Protein AF-A0A1C7GYL0-F1 (afdb_monomer_lite)

pLDDT: mean 80.88, std 21.01, range [28.34, 97.94]

Foldseek 3Di:
DVVVVVVVLVVVVVVVVVPDPDDDDDDDDDPPPDDVLLVVLVPADLLLLLLLLLLLVSLLCLLPPPPVLNVVSVVLSVSSCVSNVHDNVVSVVSCVPQPNPVSSLVSPLPDPDVVVVLVSLLSLLSSLVSGNDVVSNVVSVVVSQVSVVSSVDHPVNSVVSNVVVVVVVVVVD

Structure (mmCIF, N/CA/C/O backbone):
data_AF-A0A1C7GYL0-F1
#
_entry.id   AF-A0A1C7GYL0-F1
#
loop_
_atom_site.group_PDB
_atom_site.id
_atom_site.type_symbol
_atom_site.label_atom_id
_atom_site.label_alt_id
_atom_site.label_comp_id
_atom_site.label_asym_id
_atom_site.label_entity_id
_atom_site.label_seq_id
_atom_site.pdbx_PDB_ins_code
_atom_site.Cartn_x
_atom_site.Cartn_y
_atom_site.Cartn_z
_atom_site.occupancy
_atom_site.B_iso_or_equiv
_atom_site.auth_seq_id
_atom_site.auth_comp_id
_atom_site.auth_asym_id
_atom_site.auth_atom_id
_atom_site.pdbx_PDB_model_num
ATOM 1 N N . MET A 1 1 ? -8.103 13.465 -19.289 1.00 37.84 1 MET A N 1
ATOM 2 C CA . MET A 1 1 ? -6.713 12.957 -19.225 1.00 37.84 1 MET A CA 1
ATOM 3 C C . MET A 1 1 ? -6.529 11.830 -18.205 1.00 37.84 1 MET A C 1
ATOM 5 O O . MET A 1 1 ? -5.793 10.916 -18.533 1.00 37.84 1 MET A O 1
ATOM 9 N N . GLY A 1 2 ? -7.223 11.812 -17.054 1.00 29.86 2 GLY A N 1
ATOM 10 C CA . GLY A 1 2 ? -7.053 10.764 -16.022 1.00 29.86 2 GLY A CA 1
ATOM 11 C C . GLY A 1 2 ? -7.407 9.321 -16.429 1.00 29.86 2 GLY A C 1
ATOM 12 O O . GLY A 1 2 ? -6.690 8.395 -16.076 1.00 29.86 2 GLY A O 1
ATOM 13 N N . ILE A 1 3 ? -8.431 9.109 -17.267 1.00 29.69 3 ILE A N 1
ATOM 14 C CA . ILE A 1 3 ? -8.818 7.751 -17.716 1.00 29.69 3 ILE A CA 1
ATOM 15 C C . ILE A 1 3 ? -7.723 7.084 -18.573 1.00 29.69 3 ILE A C 1
ATOM 17 O O . ILE A 1 3 ? -7.535 5.872 -18.516 1.00 29.69 3 ILE A O 1
ATOM 21 N N . PHE A 1 4 ? -6.948 7.869 -19.327 1.00 28.34 4 PHE A N 1
ATOM 22 C CA . PHE A 1 4 ? -5.882 7.333 -20.177 1.00 28.34 4 PHE A CA 1
ATOM 23 C C . PHE A 1 4 ? -4.673 6.836 -19.371 1.00 28.34 4 PHE A C 1
ATOM 25 O O . PHE A 1 4 ? -4.007 5.899 -19.805 1.00 28.34 4 PHE A O 1
ATOM 32 N N . ILE A 1 5 ? -4.418 7.413 -18.191 1.00 42.31 5 ILE A N 1
ATOM 33 C CA . ILE A 1 5 ? -3.311 7.015 -17.308 1.00 42.31 5 ILE A CA 1
ATOM 34 C C . ILE A 1 5 ? -3.643 5.693 -16.608 1.00 42.31 5 ILE A C 1
ATOM 36 O O . ILE A 1 5 ? -2.823 4.779 -16.609 1.00 42.31 5 ILE A O 1
ATOM 40 N N . ILE A 1 6 ? -4.880 5.538 -16.125 1.00 38.09 6 ILE A N 1
ATOM 41 C CA . ILE A 1 6 ? -5.364 4.289 -15.513 1.00 38.09 6 ILE A CA 1
ATOM 42 C C . ILE A 1 6 ? -5.310 3.134 -16.524 1.00 38.09 6 ILE A C 1
ATOM 44 O O . ILE A 1 6 ? -4.798 2.059 -16.217 1.00 38.09 6 ILE A O 1
ATOM 48 N N . ILE A 1 7 ? -5.747 3.366 -17.768 1.00 43.34 7 ILE A N 1
ATOM 49 C CA . ILE A 1 7 ? -5.670 2.363 -18.842 1.00 43.34 7 ILE A CA 1
ATOM 50 C C . ILE A 1 7 ? -4.210 2.009 -19.174 1.00 43.34 7 ILE A C 1
ATOM 52 O O . ILE A 1 7 ? -3.906 0.840 -19.410 1.00 43.34 7 ILE A O 1
ATOM 56 N N . ALA A 1 8 ? -3.292 2.981 -19.158 1.00 40.53 8 ALA A N 1
ATOM 57 C CA . ALA A 1 8 ? -1.872 2.736 -19.404 1.00 40.53 8 ALA A CA 1
ATOM 58 C C . ALA A 1 8 ? -1.211 1.914 -18.282 1.00 40.53 8 ALA A C 1
ATOM 60 O O . ALA A 1 8 ? -0.445 0.998 -18.576 1.00 40.53 8 ALA A O 1
ATOM 61 N N . ILE A 1 9 ? -1.548 2.179 -17.016 1.00 50.25 9 ILE A N 1
ATOM 62 C CA . ILE A 1 9 ? -1.058 1.416 -15.855 1.00 50.25 9 ILE A CA 1
ATOM 63 C C . ILE A 1 9 ? -1.594 -0.023 -15.896 1.00 50.25 9 ILE A C 1
ATOM 65 O O . ILE A 1 9 ? -0.818 -0.971 -15.774 1.00 50.25 9 ILE A O 1
ATOM 69 N N . ILE A 1 10 ? -2.887 -0.210 -16.186 1.00 47.88 10 ILE A N 1
ATOM 70 C CA . ILE A 1 10 ? -3.501 -1.539 -16.350 1.00 47.88 10 ILE A CA 1
ATOM 71 C C . ILE A 1 10 ? -2.855 -2.305 -17.518 1.00 47.88 10 ILE A C 1
ATOM 73 O O . ILE A 1 10 ? -2.565 -3.496 -17.396 1.00 47.88 10 ILE A O 1
ATOM 77 N N . LEU A 1 11 ? -2.562 -1.638 -18.639 1.00 39.91 11 LEU A N 1
ATOM 78 C CA . LEU A 1 11 ? -1.879 -2.254 -19.783 1.00 39.91 11 LEU A CA 1
ATOM 79 C C . LEU A 1 11 ? -0.439 -2.670 -19.462 1.00 39.91 11 LEU A C 1
ATOM 81 O O . LEU A 1 11 ? 0.001 -3.722 -19.931 1.00 39.91 11 LEU A O 1
ATOM 85 N N . ILE A 1 12 ? 0.285 -1.891 -18.654 1.00 50.72 12 ILE A N 1
ATOM 86 C CA . ILE A 1 12 ? 1.630 -2.249 -18.184 1.00 50.72 12 ILE A CA 1
ATOM 87 C C . ILE A 1 12 ? 1.561 -3.500 -17.300 1.00 50.72 12 ILE A C 1
ATOM 89 O O . ILE A 1 12 ? 2.320 -4.438 -17.542 1.00 50.72 12 ILE A O 1
ATOM 93 N N . ILE A 1 13 ? 0.606 -3.571 -16.366 1.00 47.97 13 ILE A N 1
ATOM 94 C CA . ILE A 1 13 ? 0.388 -4.741 -15.496 1.00 47.97 13 ILE A CA 1
ATOM 95 C C . ILE A 1 13 ? 0.076 -5.995 -16.337 1.00 47.97 13 ILE A C 1
ATOM 97 O O . ILE A 1 13 ? 0.718 -7.034 -16.176 1.00 47.97 13 ILE A O 1
ATOM 101 N N . VAL A 1 14 ? -0.827 -5.895 -17.321 1.00 43.94 14 VAL A N 1
ATOM 102 C CA . VAL A 1 14 ? -1.200 -7.019 -18.207 1.00 43.94 14 VAL A CA 1
ATOM 103 C C . VAL A 1 14 ? -0.035 -7.485 -19.099 1.00 43.94 14 VAL A C 1
ATOM 105 O O . VAL A 1 14 ? 0.143 -8.688 -19.313 1.00 43.94 14 VAL A O 1
ATOM 108 N N . LEU A 1 15 ? 0.783 -6.565 -19.623 1.00 40.69 15 LEU A N 1
ATOM 109 C CA . LEU A 1 15 ? 1.943 -6.904 -20.463 1.00 40.69 15 LEU A CA 1
ATOM 110 C C . LEU A 1 15 ? 3.091 -7.537 -19.667 1.00 40.69 15 LEU A C 1
ATOM 112 O O . LEU A 1 15 ? 3.836 -8.364 -20.202 1.00 40.69 15 LEU A O 1
ATOM 116 N N . VAL A 1 16 ? 3.225 -7.173 -18.395 1.00 49.12 16 VAL A N 1
ATOM 117 C CA . VAL A 1 16 ? 4.268 -7.656 -17.490 1.00 49.12 16 VAL A CA 1
ATOM 118 C C . VAL A 1 16 ? 3.998 -9.088 -17.011 1.00 49.12 16 VAL A C 1
ATOM 120 O O . VAL A 1 16 ? 4.915 -9.916 -17.043 1.00 49.12 16 VAL A O 1
ATOM 123 N N . VAL A 1 17 ? 2.746 -9.422 -16.679 1.00 45.75 17 VAL A N 1
ATOM 124 C CA . VAL A 1 17 ? 2.337 -10.774 -16.238 1.00 45.75 17 VAL A CA 1
ATOM 125 C C . VAL A 1 17 ? 2.579 -11.829 -17.327 1.00 45.75 17 VAL A C 1
ATOM 127 O O . VAL A 1 17 ? 2.961 -12.961 -17.035 1.00 45.75 17 VAL A O 1
ATOM 130 N N . LYS A 1 18 ? 2.474 -11.463 -18.612 1.00 38.62 18 LYS A N 1
ATOM 131 C CA . LYS A 1 18 ? 2.784 -12.380 -19.725 1.00 38.62 18 LYS A CA 1
ATOM 132 C C . LYS A 1 18 ? 4.275 -12.705 -19.894 1.00 38.62 18 LYS A C 1
ATOM 134 O O . LYS A 1 18 ? 4.585 -13.673 -20.587 1.00 38.62 18 LYS A O 1
ATOM 139 N N . LYS A 1 19 ? 5.200 -11.929 -19.312 1.00 39.56 19 LYS A N 1
ATOM 140 C CA . LYS A 1 19 ? 6.650 -12.057 -19.566 1.00 39.56 19 LYS A CA 1
ATOM 141 C C . LYS A 1 19 ? 7.470 -12.665 -18.421 1.00 39.56 19 LYS A C 1
ATOM 143 O O . LYS A 1 19 ? 8.601 -13.066 -18.668 1.00 39.56 19 LYS A O 1
ATOM 148 N N . GLY A 1 20 ? 6.941 -12.754 -17.201 1.00 37.75 20 GLY A N 1
ATOM 149 C CA . GLY A 1 20 ? 7.720 -13.101 -16.005 1.00 37.75 20 GLY A CA 1
ATOM 150 C C . GLY A 1 20 ? 7.471 -14.502 -15.446 1.00 37.75 20 GLY A C 1
ATOM 151 O O . GLY A 1 20 ? 6.962 -14.623 -14.341 1.00 37.75 20 GLY A O 1
ATOM 152 N N . LYS A 1 21 ? 7.857 -15.566 -16.159 1.00 41.91 21 LYS A N 1
ATOM 153 C CA . LYS A 1 21 ? 8.119 -16.870 -15.517 1.00 41.91 21 LYS A CA 1
ATOM 154 C C . LYS A 1 21 ? 9.606 -16.950 -15.179 1.00 41.91 21 LYS A C 1
ATOM 156 O O . LYS A 1 21 ? 10.364 -17.577 -15.913 1.00 41.91 21 LYS A O 1
ATOM 161 N N . GLU A 1 22 ? 10.033 -16.305 -14.098 1.00 42.59 22 GLU A N 1
ATOM 162 C CA . GLU A 1 22 ? 11.398 -16.454 -13.581 1.00 42.59 22 GLU A CA 1
ATOM 163 C C . GLU A 1 22 ? 11.398 -16.977 -12.142 1.00 42.59 22 GLU A C 1
ATOM 165 O O . GLU A 1 22 ? 10.529 -16.666 -11.334 1.00 42.59 22 GLU A O 1
ATOM 170 N N . LYS A 1 23 ? 12.346 -17.883 -11.886 1.00 40.50 23 LYS A N 1
ATOM 171 C CA . LYS A 1 23 ? 12.381 -18.831 -10.767 1.00 40.50 23 LYS A CA 1
ATOM 172 C C . LYS A 1 23 ? 12.446 -18.137 -9.403 1.00 40.50 23 LYS A C 1
ATOM 174 O O . LYS A 1 23 ? 13.366 -17.373 -9.129 1.00 40.50 23 LYS A O 1
ATOM 179 N N . THR A 1 24 ? 11.528 -18.512 -8.518 1.00 36.84 24 THR A N 1
ATOM 180 C CA . THR A 1 24 ? 11.501 -18.138 -7.100 1.00 36.84 24 THR A CA 1
ATOM 181 C C . THR A 1 24 ? 12.627 -18.828 -6.324 1.00 36.84 24 THR A C 1
ATOM 183 O O . THR A 1 24 ? 12.666 -20.056 -6.236 1.00 36.84 24 THR A O 1
ATOM 186 N N . ILE A 1 25 ? 13.526 -18.044 -5.726 1.00 40.12 25 ILE A N 1
ATOM 187 C CA . ILE A 1 25 ? 14.426 -18.504 -4.661 1.00 40.12 25 ILE A CA 1
ATOM 188 C C . ILE A 1 25 ? 13.690 -18.254 -3.342 1.00 40.12 25 ILE A C 1
ATOM 190 O O . ILE A 1 25 ? 13.489 -17.104 -2.960 1.00 40.12 25 ILE A O 1
ATOM 194 N N . ASN A 1 26 ? 13.249 -19.322 -2.675 1.00 33.66 26 ASN A N 1
ATOM 195 C CA . ASN A 1 26 ? 12.579 -19.229 -1.377 1.00 33.66 26 ASN A CA 1
ATOM 196 C C . ASN A 1 26 ? 13.603 -18.872 -0.285 1.00 33.66 26 ASN A C 1
ATOM 198 O O . ASN A 1 26 ? 14.537 -19.652 -0.077 1.00 33.66 26 ASN A O 1
ATOM 202 N N . PRO A 1 27 ? 13.459 -17.741 0.429 1.00 35.72 27 PRO A N 1
ATOM 203 C CA . PRO A 1 27 ? 14.255 -17.490 1.621 1.00 35.72 27 PRO A CA 1
ATOM 204 C C . PRO A 1 27 ? 13.815 -18.409 2.782 1.00 35.72 27 PRO A C 1
ATOM 206 O O . PRO A 1 27 ? 12.712 -18.965 2.743 1.00 35.72 27 PRO A O 1
ATOM 209 N N . PRO A 1 28 ? 14.674 -18.604 3.801 1.00 40.66 28 PRO A N 1
ATOM 210 C CA . PRO A 1 28 ? 14.469 -19.594 4.855 1.00 40.66 28 PRO A CA 1
ATOM 211 C C . PRO A 1 28 ? 13.227 -19.306 5.700 1.00 40.66 28 PRO A C 1
ATOM 213 O O . PRO A 1 28 ? 12.887 -18.154 5.964 1.00 40.66 28 PRO A O 1
ATOM 216 N N . ASN A 1 29 ? 12.590 -20.389 6.144 1.00 39.12 29 ASN A N 1
ATOM 217 C CA . ASN A 1 29 ? 11.416 -20.413 7.008 1.00 39.12 29 ASN A CA 1
ATOM 218 C C . ASN A 1 29 ? 11.715 -19.710 8.348 1.00 39.12 29 ASN A C 1
ATOM 220 O O . ASN A 1 29 ? 12.455 -20.242 9.176 1.00 39.12 29 ASN A O 1
ATOM 224 N N . VAL A 1 30 ? 11.177 -18.504 8.541 1.00 44.50 30 VAL A N 1
ATOM 225 C CA . VAL A 1 30 ? 11.241 -17.784 9.819 1.00 44.50 30 VAL A CA 1
ATOM 226 C C . VAL A 1 30 ? 10.178 -18.388 10.734 1.00 44.50 30 VAL A C 1
ATOM 228 O O . VAL A 1 30 ? 8.998 -18.398 10.387 1.00 44.50 30 VAL A O 1
ATOM 231 N N . ASN A 1 31 ? 10.607 -18.934 11.874 1.00 38.31 31 ASN A N 1
ATOM 232 C CA . ASN A 1 31 ? 9.726 -19.529 12.879 1.00 38.31 31 ASN A CA 1
ATOM 233 C C . ASN A 1 31 ? 8.600 -18.551 13.264 1.00 38.31 31 ASN A C 1
ATOM 235 O O . ASN A 1 31 ? 8.857 -17.411 13.631 1.00 38.31 31 ASN A O 1
ATOM 239 N N . VAL A 1 32 ? 7.356 -19.029 13.183 1.00 44.94 32 VAL A N 1
ATOM 240 C CA . VAL A 1 32 ? 6.082 -18.285 13.307 1.00 44.94 32 VAL A CA 1
ATOM 241 C C . VAL A 1 32 ? 5.775 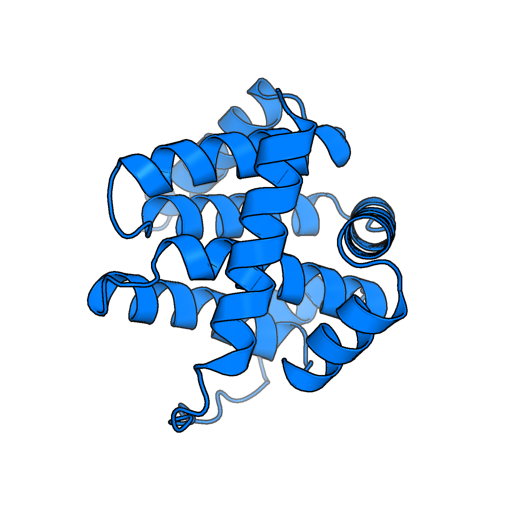-17.817 14.746 1.00 44.94 32 VAL A C 1
ATOM 243 O O . VAL A 1 32 ? 4.698 -17.304 15.027 1.00 44.94 32 VAL A O 1
ATOM 246 N N . VAL A 1 33 ? 6.711 -17.971 15.680 1.00 43.88 33 VAL A N 1
ATOM 247 C CA . VAL A 1 33 ? 6.514 -17.628 17.092 1.00 43.88 33 VAL A CA 1
ATOM 248 C C . VAL A 1 33 ? 7.228 -16.296 17.330 1.00 43.88 33 VAL A C 1
ATOM 250 O O . VAL A 1 33 ? 8.446 -16.242 17.206 1.00 43.88 33 VAL A O 1
ATOM 253 N N . ASP A 1 34 ? 6.449 -15.240 17.582 1.00 51.59 34 ASP A N 1
ATOM 254 C CA . ASP A 1 34 ? 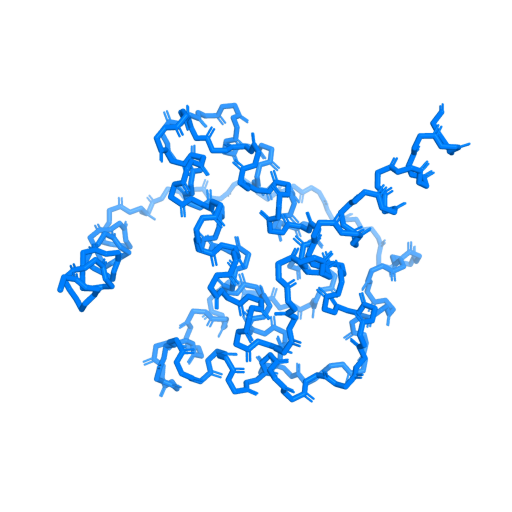6.840 -13.826 17.767 1.00 51.59 34 ASP A CA 1
ATOM 255 C C . ASP A 1 34 ? 6.977 -12.974 16.485 1.00 51.59 34 ASP A C 1
ATOM 257 O O . ASP A 1 34 ? 7.929 -12.214 16.313 1.00 51.59 34 ASP A O 1
ATOM 261 N N . ASN A 1 35 ? 5.996 -13.048 15.574 1.00 66.25 35 ASN A N 1
ATOM 262 C CA . ASN A 1 35 ? 5.861 -12.060 14.496 1.00 66.25 35 ASN A CA 1
ATOM 263 C C . ASN A 1 35 ? 4.777 -11.012 14.841 1.00 66.25 35 ASN A C 1
ATOM 265 O O . ASN A 1 35 ? 3.598 -11.272 14.585 1.00 66.25 35 ASN A O 1
ATOM 269 N N . PRO A 1 36 ? 5.134 -9.819 15.358 1.00 73.00 36 PRO A N 1
ATOM 270 C CA . PRO A 1 36 ? 4.162 -8.784 15.731 1.00 73.00 36 PRO A CA 1
ATOM 271 C C . PRO A 1 36 ? 3.314 -8.291 14.545 1.00 73.00 36 PRO A C 1
ATOM 273 O O . PRO A 1 36 ? 2.175 -7.868 14.732 1.00 73.00 36 PRO A O 1
ATOM 276 N N . LEU A 1 37 ? 3.809 -8.409 13.305 1.00 78.69 37 LEU A N 1
ATOM 277 C CA . LEU A 1 37 ? 3.004 -8.117 12.114 1.00 78.69 37 LEU A CA 1
ATOM 278 C C . LEU A 1 37 ? 1.925 -9.181 11.872 1.00 78.69 37 LEU A C 1
ATOM 280 O O . LEU A 1 37 ? 0.844 -8.854 11.393 1.00 78.69 37 LEU A O 1
ATOM 284 N N . ALA A 1 38 ? 2.186 -10.450 12.197 1.00 83.75 38 ALA A N 1
ATOM 285 C CA . ALA A 1 38 ? 1.186 -11.508 12.048 1.00 83.75 38 ALA A CA 1
ATOM 286 C C . ALA A 1 38 ? 0.036 -11.349 13.055 1.00 83.75 38 ALA A C 1
ATOM 288 O O . ALA A 1 38 ? -1.119 -11.593 12.707 1.00 83.75 38 ALA A O 1
ATOM 289 N N . GLU A 1 39 ? 0.338 -10.894 14.275 1.00 85.38 39 GLU A N 1
ATOM 290 C CA . GLU A 1 39 ? -0.674 -10.544 15.277 1.00 85.38 39 GLU A CA 1
ATOM 291 C C . GLU A 1 39 ? -1.533 -9.362 14.808 1.00 85.38 39 GLU A C 1
ATOM 293 O O . GLU A 1 39 ? -2.762 -9.462 14.828 1.00 85.38 39 GLU A O 1
ATOM 298 N N . MET A 1 40 ? -0.905 -8.304 14.279 1.00 88.31 40 MET A N 1
ATOM 299 C CA . MET A 1 40 ? -1.594 -7.132 13.721 1.00 88.31 40 MET A CA 1
ATOM 300 C C . MET A 1 40 ? -2.607 -7.509 12.625 1.00 88.31 40 MET A C 1
ATOM 302 O O . MET A 1 40 ? -3.702 -6.962 12.576 1.00 88.31 40 MET A O 1
ATOM 306 N N . TYR A 1 41 ? -2.287 -8.484 11.768 1.00 91.00 41 TYR A N 1
ATOM 307 C CA . TYR A 1 41 ? -3.182 -8.932 10.691 1.00 91.00 41 TYR A CA 1
ATOM 308 C C . TYR A 1 41 ? -4.121 -10.088 11.076 1.00 91.00 41 TYR A C 1
ATOM 310 O O . TYR A 1 41 ? -4.850 -10.604 10.220 1.00 91.00 41 TYR A O 1
ATOM 318 N N . SER A 1 42 ? -4.105 -10.549 12.329 1.00 91.19 42 SER A N 1
ATOM 319 C CA . SER A 1 42 ? -4.832 -11.756 12.745 1.00 91.19 42 SER A CA 1
ATOM 320 C C . SER A 1 42 ? -6.352 -11.629 12.584 1.00 91.19 42 SER A C 1
ATOM 322 O O . SER A 1 42 ? -6.993 -12.590 12.157 1.00 91.19 42 SER A O 1
ATOM 324 N N . GLY A 1 43 ? -6.905 -10.438 12.836 1.00 92.44 43 GLY A N 1
ATOM 325 C CA . GLY A 1 43 ? -8.337 -10.139 12.740 1.00 92.44 43 GLY A CA 1
ATOM 326 C C . GLY A 1 43 ? -8.866 -9.873 11.326 1.00 92.44 43 GLY A C 1
ATOM 327 O O . GLY A 1 43 ? -10.076 -9.749 11.155 1.00 92.44 43 GLY A O 1
ATOM 328 N N . LEU A 1 44 ? -7.994 -9.792 10.316 1.00 96.31 44 LEU A N 1
ATOM 329 C CA . LEU A 1 44 ? -8.407 -9.496 8.943 1.00 96.31 44 LEU A CA 1
ATOM 330 C C . LEU A 1 44 ? -9.036 -10.709 8.246 1.00 96.31 44 LEU A C 1
ATOM 332 O O . LEU A 1 44 ? -8.573 -11.849 8.394 1.00 96.31 44 LEU A O 1
ATOM 336 N N . THR A 1 45 ? -10.033 -10.447 7.399 1.00 96.31 45 THR A N 1
ATOM 337 C CA . THR A 1 45 ? -10.585 -11.445 6.473 1.00 96.31 45 THR A CA 1
ATOM 338 C C . THR A 1 45 ? -9.544 -11.852 5.428 1.00 96.31 45 THR A C 1
ATOM 340 O O . THR A 1 45 ? -8.506 -11.206 5.251 1.00 96.31 45 THR A O 1
ATOM 343 N N . ARG A 1 46 ? -9.792 -12.952 4.710 1.00 95.06 46 ARG A N 1
ATOM 344 C CA . ARG A 1 46 ? -8.877 -13.388 3.643 1.00 95.06 46 ARG A CA 1
ATOM 345 C C . ARG A 1 46 ? -8.834 -12.373 2.508 1.00 95.06 46 ARG A C 1
ATOM 347 O O . ARG A 1 46 ? -7.761 -12.085 1.997 1.00 95.06 46 ARG A O 1
ATOM 354 N N . GLU A 1 47 ? -9.980 -11.810 2.170 1.00 94.50 47 GLU A N 1
ATOM 355 C CA . GLU A 1 47 ? -10.174 -10.824 1.115 1.00 94.50 47 GLU A CA 1
ATOM 356 C C . GLU A 1 47 ? -9.406 -9.534 1.426 1.00 94.50 47 GLU A C 1
ATOM 358 O O . GLU A 1 47 ? -8.659 -9.046 0.582 1.00 94.50 47 GLU A O 1
ATOM 363 N N . GLN A 1 48 ? -9.466 -9.053 2.672 1.00 96.12 48 GLN A N 1
ATOM 364 C CA . GLN A 1 48 ? -8.650 -7.927 3.140 1.00 96.12 48 GLN A CA 1
ATOM 365 C C . GLN A 1 48 ? -7.152 -8.230 3.025 1.00 96.12 48 GLN A C 1
ATOM 367 O O . GLN A 1 48 ? -6.386 -7.410 2.519 1.00 96.12 48 GLN A O 1
ATOM 372 N N . LYS A 1 49 ? -6.724 -9.433 3.426 1.00 96.81 49 LYS A N 1
ATOM 373 C CA . LYS A 1 49 ? -5.320 -9.863 3.316 1.00 96.81 49 LYS A CA 1
ATOM 374 C C . LYS A 1 49 ? -4.847 -9.928 1.862 1.00 96.81 49 LYS A C 1
ATOM 376 O O . LYS A 1 49 ? -3.730 -9.505 1.567 1.00 96.81 49 LYS A O 1
ATOM 381 N N . TYR A 1 50 ? -5.685 -10.419 0.951 1.00 94.81 50 TYR A N 1
ATOM 382 C CA . TYR A 1 50 ? -5.397 -10.422 -0.483 1.00 94.81 50 TYR A CA 1
ATOM 383 C C . TYR A 1 50 ? -5.268 -9.001 -1.029 1.00 94.81 50 TYR A C 1
ATOM 385 O O . TYR A 1 50 ? -4.302 -8.710 -1.730 1.00 94.81 50 TYR A O 1
ATOM 393 N N . SER A 1 51 ? -6.178 -8.100 -0.663 1.00 94.50 51 SER A N 1
ATOM 394 C CA . SER A 1 51 ? -6.148 -6.704 -1.106 1.00 94.50 51 SER A CA 1
ATOM 395 C C . SER A 1 51 ? -4.920 -5.942 -0.606 1.00 94.50 51 SER A C 1
ATOM 397 O O . SER A 1 51 ? -4.310 -5.215 -1.388 1.00 94.50 51 SER A O 1
ATOM 399 N N . ILE A 1 52 ? -4.482 -6.171 0.639 1.00 96.00 52 ILE A N 1
ATOM 400 C CA . ILE A 1 52 ? -3.214 -5.629 1.159 1.00 96.00 52 ILE A CA 1
ATOM 401 C C . ILE A 1 52 ? -2.036 -6.116 0.310 1.00 96.00 52 ILE A C 1
ATOM 403 O O . ILE A 1 52 ? -1.215 -5.313 -0.136 1.00 96.00 52 ILE A O 1
ATOM 407 N N . LEU A 1 53 ? -1.950 -7.427 0.058 1.00 95.75 53 LEU A N 1
ATOM 408 C CA . LEU A 1 53 ? -0.847 -7.990 -0.720 1.00 95.75 53 LEU A CA 1
ATOM 409 C C . LEU A 1 53 ? -0.839 -7.475 -2.166 1.00 95.75 53 LEU A C 1
ATOM 411 O O . LEU A 1 53 ? 0.227 -7.150 -2.687 1.00 95.75 53 LEU A O 1
ATOM 415 N N . ASN A 1 54 ? -2.005 -7.364 -2.799 1.00 94.12 54 ASN A N 1
ATOM 416 C CA . ASN A 1 54 ? -2.138 -6.846 -4.160 1.00 94.12 54 ASN A CA 1
ATOM 417 C C . ASN A 1 54 ? -1.735 -5.371 -4.258 1.00 94.12 54 ASN A C 1
ATOM 419 O O . ASN A 1 54 ? -1.057 -4.984 -5.214 1.00 94.12 54 ASN A O 1
ATOM 423 N N . LEU A 1 55 ? -2.092 -4.552 -3.261 1.00 95.50 55 LEU A N 1
ATOM 424 C CA . LEU A 1 55 ? -1.670 -3.155 -3.222 1.00 95.50 55 LEU A CA 1
ATOM 425 C C . LEU A 1 55 ? -0.144 -3.054 -3.135 1.00 95.50 55 LEU A C 1
ATOM 427 O O . LEU A 1 55 ? 0.485 -2.412 -3.972 1.00 95.50 55 LEU A O 1
ATOM 431 N N . LEU A 1 56 ? 0.466 -3.754 -2.177 1.00 95.81 56 LEU A N 1
ATOM 432 C CA . LEU A 1 56 ? 1.920 -3.751 -1.998 1.00 95.81 56 LEU A CA 1
ATOM 433 C C . LEU A 1 56 ? 2.662 -4.285 -3.228 1.00 95.81 56 LEU A C 1
ATOM 435 O O . LEU A 1 56 ? 3.677 -3.719 -3.627 1.00 95.81 56 LEU A O 1
ATOM 439 N N . SER A 1 57 ? 2.136 -5.332 -3.863 1.00 93.38 57 SER A N 1
ATOM 440 C CA . SER A 1 57 ? 2.702 -5.878 -5.103 1.00 93.38 57 SER A CA 1
ATOM 441 C C . SER A 1 57 ? 2.625 -4.863 -6.249 1.00 93.38 57 SER A C 1
ATOM 443 O O . SER A 1 57 ? 3.562 -4.746 -7.033 1.00 93.38 57 SER A O 1
ATOM 445 N N . SER A 1 58 ? 1.562 -4.055 -6.310 1.00 91.88 58 SER A N 1
ATOM 446 C CA . SER A 1 58 ? 1.438 -2.977 -7.301 1.00 91.88 58 SER A CA 1
ATOM 447 C C . SER A 1 58 ? 2.490 -1.881 -7.093 1.00 91.88 58 SER A C 1
ATOM 449 O O . SER A 1 58 ? 3.109 -1.431 -8.056 1.00 91.88 58 SER A O 1
ATOM 451 N N . PHE A 1 59 ? 2.757 -1.490 -5.843 1.00 95.75 59 PHE A N 1
ATOM 452 C CA . PHE A 1 59 ? 3.814 -0.523 -5.522 1.00 95.75 59 PHE A CA 1
ATOM 453 C C . PHE A 1 59 ? 5.230 -1.094 -5.709 1.00 95.75 59 PHE A C 1
ATOM 455 O O . PHE A 1 59 ? 6.141 -0.360 -6.091 1.00 95.75 59 PHE A O 1
ATOM 462 N N . GLN A 1 60 ? 5.438 -2.398 -5.504 1.00 96.44 60 GLN A N 1
ATOM 463 C CA . GLN A 1 60 ? 6.724 -3.064 -5.750 1.00 96.44 60 GLN A CA 1
ATOM 464 C C . GLN A 1 60 ? 7.191 -2.917 -7.206 1.00 96.44 60 GLN A C 1
ATOM 466 O O . GLN A 1 60 ? 8.391 -2.773 -7.462 1.00 96.44 60 GLN A O 1
ATOM 471 N N . GLU A 1 61 ? 6.262 -2.901 -8.164 1.00 94.88 61 GLU A N 1
ATOM 472 C CA . GLU A 1 61 ? 6.585 -2.759 -9.586 1.00 94.88 61 GLU A CA 1
ATOM 473 C C . GLU A 1 61 ? 7.245 -1.412 -9.932 1.00 94.88 61 GLU A C 1
ATOM 475 O O . GLU A 1 61 ? 7.954 -1.330 -10.938 1.00 94.88 61 GLU A O 1
ATOM 480 N N . LEU A 1 62 ? 7.135 -0.383 -9.081 1.00 94.38 62 LEU A N 1
ATOM 481 C CA . LEU A 1 62 ? 7.851 0.892 -9.257 1.00 94.38 62 LEU A CA 1
ATOM 482 C C . LEU A 1 62 ? 9.378 0.706 -9.274 1.00 94.38 62 LEU A C 1
ATOM 484 O O . LEU A 1 62 ? 10.103 1.458 -9.933 1.00 94.38 62 LEU A O 1
ATOM 488 N N . ALA A 1 63 ? 9.883 -0.311 -8.572 1.00 95.19 63 ALA A N 1
ATOM 489 C CA . ALA A 1 63 ? 11.302 -0.652 -8.528 1.00 95.19 63 ALA A CA 1
ATOM 490 C C . ALA A 1 63 ? 11.759 -1.491 -9.739 1.00 95.19 63 ALA A C 1
ATOM 492 O O . ALA A 1 63 ? 12.959 -1.720 -9.929 1.00 95.19 63 ALA A O 1
ATOM 493 N N . ARG A 1 64 ? 10.829 -1.968 -10.581 1.00 92.81 64 ARG A N 1
ATOM 494 C CA . ARG A 1 64 ? 11.131 -2.879 -11.691 1.00 92.81 64 ARG A CA 1
ATOM 495 C C . ARG A 1 64 ? 12.085 -2.236 -12.695 1.00 92.81 64 ARG A C 1
ATOM 497 O O . ARG A 1 64 ? 11.819 -1.176 -13.258 1.00 92.81 64 ARG A O 1
ATOM 504 N N . GLY A 1 65 ? 13.177 -2.940 -12.984 1.00 92.25 65 GLY A N 1
ATOM 505 C CA . GLY A 1 65 ? 14.262 -2.458 -13.846 1.00 92.25 65 GLY A CA 1
ATOM 506 C C . GLY A 1 65 ? 15.482 -1.960 -13.069 1.00 92.25 65 GLY A C 1
ATOM 507 O O . GLY A 1 65 ? 16.546 -1.814 -13.661 1.00 92.25 65 GLY A O 1
ATOM 508 N N . ASN A 1 66 ? 15.372 -1.791 -11.748 1.00 96.00 66 ASN A N 1
ATOM 509 C CA . ASN A 1 66 ? 16.503 -1.595 -10.848 1.00 96.00 66 ASN A CA 1
ATOM 510 C C . ASN A 1 66 ? 16.617 -2.810 -9.917 1.00 96.00 66 ASN A C 1
ATOM 512 O O . ASN A 1 66 ? 15.837 -2.961 -8.981 1.00 96.00 66 ASN A O 1
ATOM 516 N N . SER A 1 67 ? 17.579 -3.699 -10.179 1.00 95.12 67 SER A N 1
ATOM 517 C CA . SER A 1 67 ? 17.703 -4.978 -9.462 1.00 95.12 67 SER A CA 1
ATOM 518 C C . SER A 1 67 ? 17.900 -4.806 -7.957 1.00 95.12 67 SER A C 1
ATOM 520 O O . SER A 1 67 ? 17.277 -5.520 -7.176 1.00 95.12 67 SER A O 1
ATOM 522 N N . ARG A 1 68 ? 18.729 -3.841 -7.541 1.00 96.44 68 ARG A N 1
ATOM 523 C CA . ARG A 1 68 ? 18.989 -3.562 -6.125 1.00 96.44 68 ARG A CA 1
ATOM 524 C C . ARG A 1 68 ? 17.715 -3.115 -5.420 1.00 96.44 68 ARG A C 1
ATOM 526 O O . ARG A 1 68 ? 17.351 -3.698 -4.404 1.00 96.44 68 ARG A O 1
ATOM 533 N N . ASN A 1 69 ? 17.035 -2.113 -5.968 1.00 95.56 69 ASN A N 1
ATOM 534 C CA . ASN A 1 69 ? 15.824 -1.597 -5.348 1.00 95.56 69 ASN A CA 1
ATOM 535 C C . ASN A 1 69 ? 14.695 -2.631 -5.365 1.00 95.56 69 ASN A C 1
ATOM 537 O O . ASN A 1 69 ? 13.973 -2.758 -4.383 1.00 95.56 69 ASN A O 1
ATOM 541 N N . TYR A 1 70 ? 14.576 -3.413 -6.440 1.00 94.69 70 TYR A N 1
ATOM 542 C CA . TYR A 1 70 ? 13.568 -4.463 -6.544 1.00 94.69 70 TYR A CA 1
ATOM 543 C C . TYR A 1 70 ? 13.787 -5.580 -5.515 1.00 94.69 70 TYR A C 1
ATOM 545 O O . TYR A 1 70 ? 12.819 -6.095 -4.963 1.00 94.69 70 TYR A O 1
ATOM 553 N N . ILE A 1 71 ? 15.042 -5.929 -5.200 1.00 94.25 71 ILE A N 1
ATOM 554 C CA . ILE A 1 71 ? 15.359 -6.869 -4.112 1.00 94.25 71 ILE A CA 1
ATOM 555 C C . ILE A 1 71 ? 14.878 -6.322 -2.764 1.00 94.25 71 ILE A C 1
ATOM 557 O O . ILE A 1 71 ? 14.254 -7.063 -2.007 1.00 94.25 71 ILE A O 1
ATOM 561 N N . GLU A 1 72 ? 15.134 -5.047 -2.461 1.00 94.56 72 GLU A N 1
ATOM 562 C CA . GLU A 1 72 ? 14.665 -4.431 -1.211 1.00 94.56 72 GLU A CA 1
ATOM 563 C C . GLU A 1 72 ? 13.134 -4.333 -1.161 1.00 94.56 72 GLU A C 1
ATOM 565 O O . GLU A 1 72 ? 12.526 -4.715 -0.162 1.00 94.56 72 GLU A O 1
ATOM 570 N N . ALA A 1 73 ? 12.495 -3.936 -2.263 1.00 93.81 73 ALA A N 1
ATOM 571 C CA . ALA A 1 73 ? 11.041 -3.894 -2.376 1.00 93.81 73 ALA A CA 1
ATOM 572 C C . ALA A 1 73 ? 10.428 -5.290 -2.162 1.00 93.81 73 ALA A C 1
ATOM 574 O O . ALA A 1 73 ? 9.461 -5.451 -1.418 1.00 93.81 73 ALA A O 1
ATOM 575 N N . ASN A 1 74 ? 11.053 -6.330 -2.724 1.00 93.94 74 ASN A N 1
ATOM 576 C CA . ASN A 1 74 ? 10.618 -7.711 -2.551 1.00 93.94 74 ASN A CA 1
ATOM 577 C C . ASN A 1 74 ? 10.729 -8.206 -1.104 1.00 93.94 74 ASN A C 1
ATOM 579 O O . ASN A 1 74 ? 9.925 -9.041 -0.690 1.00 93.94 74 ASN A O 1
ATOM 583 N N . LYS A 1 75 ? 11.696 -7.714 -0.317 1.00 92.38 75 LYS A N 1
ATOM 584 C CA . LYS A 1 75 ? 11.777 -8.045 1.115 1.00 92.38 75 LYS A CA 1
ATOM 585 C C . LYS A 1 75 ? 10.567 -7.501 1.868 1.00 92.38 75 LYS A C 1
ATOM 587 O O . LYS A 1 75 ? 9.970 -8.260 2.625 1.00 92.38 75 LYS A O 1
ATOM 592 N N . ILE A 1 76 ? 10.182 -6.245 1.618 1.00 92.56 76 ILE A N 1
ATOM 593 C CA . ILE A 1 76 ? 9.000 -5.618 2.235 1.00 92.56 76 ILE A CA 1
ATOM 594 C C . ILE A 1 76 ? 7.754 -6.455 1.922 1.00 92.56 76 ILE A C 1
ATOM 596 O O . ILE A 1 76 ? 7.089 -6.939 2.838 1.00 92.56 76 ILE A O 1
ATOM 600 N N . VAL A 1 77 ? 7.497 -6.723 0.636 1.00 93.56 77 VAL A N 1
ATOM 601 C CA . VAL A 1 77 ? 6.326 -7.509 0.209 1.00 93.56 77 VAL A CA 1
ATOM 602 C C . VAL A 1 77 ? 6.362 -8.934 0.765 1.00 93.56 77 VAL A C 1
ATOM 604 O O . VAL A 1 77 ? 5.343 -9.438 1.230 1.00 93.56 77 VAL A O 1
ATOM 607 N N . SER A 1 78 ? 7.526 -9.591 0.783 1.00 91.62 78 SER A N 1
ATOM 608 C CA . SER A 1 78 ? 7.655 -10.964 1.293 1.00 91.62 78 SER A CA 1
ATOM 609 C C . SER A 1 78 ? 7.407 -11.068 2.798 1.00 91.62 78 SER A C 1
ATOM 611 O O . SER A 1 78 ? 6.763 -12.022 3.236 1.00 91.62 78 SER A O 1
ATOM 613 N N . ILE A 1 79 ? 7.890 -10.105 3.588 1.00 88.75 79 ILE A N 1
ATOM 614 C CA . ILE A 1 79 ? 7.646 -10.053 5.037 1.00 88.75 79 ILE A CA 1
ATOM 615 C C . ILE A 1 79 ? 6.151 -9.871 5.304 1.00 88.75 79 ILE A C 1
ATOM 617 O O . ILE A 1 79 ? 5.572 -10.627 6.093 1.00 88.75 79 ILE A O 1
ATOM 621 N N . THR A 1 80 ? 5.503 -8.932 4.609 1.00 90.94 80 THR A N 1
ATOM 622 C CA . THR A 1 80 ? 4.062 -8.711 4.762 1.00 90.94 80 THR A CA 1
ATOM 623 C C . THR A 1 80 ? 3.264 -9.930 4.304 1.00 90.94 80 THR A C 1
ATOM 625 O O . THR A 1 80 ? 2.431 -10.418 5.061 1.00 90.94 80 THR A O 1
ATOM 628 N N . ARG A 1 81 ? 3.578 -10.522 3.143 1.00 93.38 81 ARG A N 1
ATOM 629 C CA . ARG A 1 81 ? 2.940 -11.756 2.646 1.00 93.38 81 ARG A CA 1
ATOM 630 C C . ARG A 1 81 ? 2.996 -12.893 3.667 1.00 93.38 81 ARG A C 1
ATOM 632 O O . ARG A 1 81 ? 1.979 -13.534 3.927 1.00 93.38 81 ARG A O 1
ATOM 639 N N . ASN A 1 82 ? 4.170 -13.136 4.252 1.00 90.62 82 ASN A N 1
ATOM 640 C CA . ASN A 1 82 ? 4.339 -14.178 5.264 1.00 90.62 82 ASN A CA 1
ATOM 641 C C . ASN A 1 82 ? 3.506 -13.880 6.522 1.00 90.62 82 ASN A C 1
ATOM 643 O O . ASN A 1 82 ? 2.899 -14.789 7.078 1.00 90.62 82 ASN A O 1
ATOM 647 N N . SER A 1 83 ? 3.427 -12.611 6.931 1.00 90.06 83 SER A N 1
ATOM 648 C CA . SER A 1 83 ? 2.649 -12.172 8.100 1.00 90.06 83 SER A CA 1
ATOM 649 C C . SER A 1 83 ? 1.136 -12.262 7.873 1.00 90.06 83 SER A C 1
ATOM 651 O O . SER A 1 83 ? 0.390 -12.617 8.779 1.00 90.06 83 SER A O 1
ATOM 653 N N . LEU A 1 84 ? 0.678 -12.000 6.648 1.00 92.88 84 LEU A N 1
ATOM 654 C CA . LEU A 1 84 ? -0.718 -12.165 6.239 1.00 92.88 84 LEU A CA 1
ATOM 655 C C . LEU A 1 84 ? -1.130 -13.646 6.151 1.00 92.88 84 LEU A C 1
ATOM 657 O O . LEU A 1 84 ? -2.323 -13.947 6.187 1.00 92.88 84 LEU A O 1
ATOM 661 N N . ASN A 1 85 ? -0.163 -14.566 6.054 1.00 93.88 85 ASN A N 1
ATOM 662 C CA . ASN A 1 85 ? -0.377 -16.000 5.846 1.00 93.88 85 ASN A CA 1
ATOM 663 C C . ASN A 1 85 ? -1.204 -16.301 4.577 1.00 93.88 85 ASN A C 1
ATOM 665 O O . ASN A 1 85 ? -2.175 -17.061 4.599 1.00 93.88 85 ASN A O 1
ATOM 669 N N . VAL A 1 86 ? -0.823 -15.668 3.464 1.00 91.94 86 VAL A N 1
ATOM 670 C CA . VAL A 1 86 ? -1.427 -15.857 2.135 1.00 91.94 86 VAL A CA 1
ATOM 671 C C . VAL A 1 86 ? -0.351 -16.055 1.063 1.00 91.94 86 VAL A C 1
ATOM 673 O O . VAL A 1 86 ? 0.826 -15.741 1.259 1.00 91.94 86 VAL A O 1
ATOM 676 N N . THR A 1 87 ? -0.746 -16.583 -0.093 1.00 89.94 87 THR A N 1
ATOM 677 C CA . THR A 1 87 ? 0.127 -16.717 -1.272 1.00 89.94 87 THR A CA 1
ATOM 678 C C . THR A 1 87 ? -0.202 -15.658 -2.324 1.00 89.94 87 THR A C 1
ATOM 680 O O . THR A 1 87 ? -1.336 -15.182 -2.382 1.00 89.94 87 THR A O 1
ATOM 683 N N . SER A 1 88 ? 0.776 -15.311 -3.168 1.00 87.38 88 SER A N 1
ATOM 684 C CA . SER A 1 88 ? 0.555 -14.403 -4.304 1.00 87.38 88 SER A CA 1
ATOM 685 C C . SER A 1 88 ? -0.491 -14.964 -5.269 1.00 87.38 88 SER A C 1
ATOM 687 O O . SER A 1 88 ? -1.416 -14.248 -5.614 1.00 87.38 88 SER A O 1
ATOM 689 N N . ASP A 1 89 ? -0.451 -16.267 -5.573 1.00 89.31 89 ASP A N 1
ATOM 690 C CA . ASP A 1 89 ? -1.434 -16.912 -6.458 1.00 89.31 89 ASP A CA 1
ATOM 691 C C . ASP A 1 89 ? -2.884 -16.750 -5.965 1.00 89.31 89 ASP A C 1
ATOM 693 O O . ASP A 1 89 ? -3.803 -16.537 -6.757 1.00 89.31 89 ASP A O 1
ATOM 697 N N . GLN A 1 90 ? -3.109 -16.831 -4.648 1.00 88.94 90 GLN A N 1
ATOM 698 C CA . GLN A 1 90 ? -4.434 -16.605 -4.062 1.00 88.94 90 GLN A CA 1
ATOM 699 C C . GLN A 1 90 ? -4.869 -15.142 -4.187 1.00 88.94 90 GLN A C 1
ATOM 701 O O . GLN A 1 90 ? -6.017 -14.878 -4.546 1.00 88.94 90 GLN A O 1
ATOM 706 N N . ALA A 1 91 ? -3.959 -14.208 -3.907 1.00 88.06 91 ALA A N 1
ATOM 707 C CA . ALA A 1 91 ? -4.235 -12.780 -4.006 1.00 88.06 91 ALA A CA 1
ATOM 708 C C . ALA A 1 91 ? -4.497 -12.343 -5.458 1.00 88.06 91 ALA A C 1
ATOM 710 O O . ALA A 1 91 ? -5.486 -11.650 -5.714 1.00 88.06 91 ALA A O 1
ATOM 711 N N . ASP A 1 92 ? -3.704 -12.838 -6.409 1.00 86.31 92 ASP A N 1
ATOM 712 C CA . ASP A 1 92 ? -3.854 -12.585 -7.843 1.00 86.31 92 ASP A CA 1
ATOM 713 C C . ASP A 1 92 ? -5.173 -13.164 -8.367 1.00 86.31 92 ASP A C 1
ATOM 715 O O . ASP A 1 92 ? -5.931 -12.496 -9.076 1.00 86.31 92 ASP A O 1
ATOM 719 N N . SER A 1 93 ? -5.506 -14.400 -7.975 1.00 86.62 93 SER A N 1
ATOM 720 C CA . SER A 1 93 ? -6.777 -15.024 -8.352 1.00 86.62 93 SER A CA 1
ATOM 721 C C . SER A 1 93 ? -7.976 -14.222 -7.842 1.00 86.62 93 SER A C 1
ATOM 723 O O . SER A 1 93 ? -8.969 -14.090 -8.562 1.00 86.62 93 SER A O 1
ATOM 725 N N . TYR A 1 94 ? -7.908 -13.684 -6.622 1.00 84.56 94 TYR A N 1
ATOM 726 C CA . TYR A 1 94 ? -8.955 -12.821 -6.076 1.00 84.56 94 TYR A CA 1
ATOM 727 C C . TYR A 1 94 ? -9.081 -11.518 -6.881 1.00 84.56 94 TYR A C 1
ATOM 729 O O . TYR A 1 94 ? -10.178 -11.168 -7.323 1.00 84.56 94 TYR A O 1
ATOM 737 N N . PHE A 1 95 ? -7.954 -10.857 -7.167 1.00 83.12 95 PHE A N 1
ATOM 738 C CA . PHE A 1 95 ? -7.901 -9.605 -7.927 1.00 83.12 95 PHE A CA 1
ATOM 739 C C . PHE A 1 95 ? -8.547 -9.723 -9.313 1.00 83.12 95 PHE A C 1
ATOM 741 O O . PHE A 1 95 ? -9.326 -8.863 -9.727 1.00 83.12 95 PHE A O 1
ATOM 748 N N . HIS A 1 96 ? -8.269 -10.816 -10.026 1.00 81.00 96 HIS A N 1
ATOM 749 C CA . HIS A 1 96 ? -8.821 -11.058 -11.360 1.00 81.00 96 HIS A CA 1
ATOM 750 C C . HIS A 1 96 ? -10.318 -11.378 -11.371 1.00 81.00 96 HIS A C 1
ATOM 752 O O . HIS A 1 96 ? 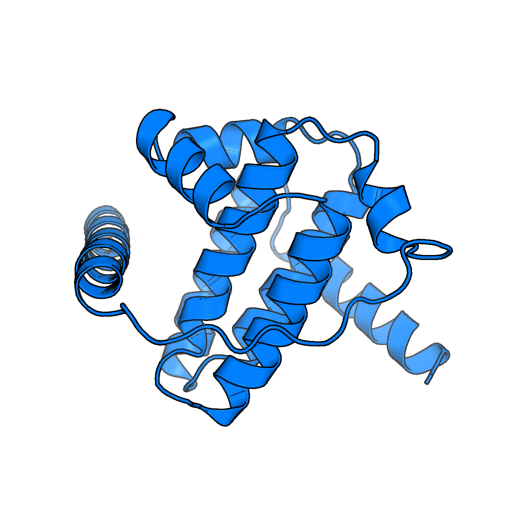-10.964 -11.200 -12.403 1.00 81.00 96 HIS A O 1
ATOM 758 N N . THR A 1 97 ? -10.872 -11.853 -10.256 1.00 81.06 97 THR A N 1
ATOM 759 C CA . THR A 1 97 ? -12.265 -12.315 -10.179 1.00 81.06 97 THR A CA 1
ATOM 760 C C . THR A 1 97 ? -13.225 -11.281 -9.590 1.00 81.06 97 THR A C 1
ATOM 762 O O . THR A 1 97 ? -14.412 -11.343 -9.897 1.00 81.06 97 THR A O 1
ATOM 765 N N . HIS A 1 98 ? -12.736 -10.306 -8.815 1.00 73.00 98 HIS A N 1
ATOM 766 C CA . HIS A 1 98 ? -13.575 -9.382 -8.033 1.00 73.00 98 HIS A CA 1
ATOM 767 C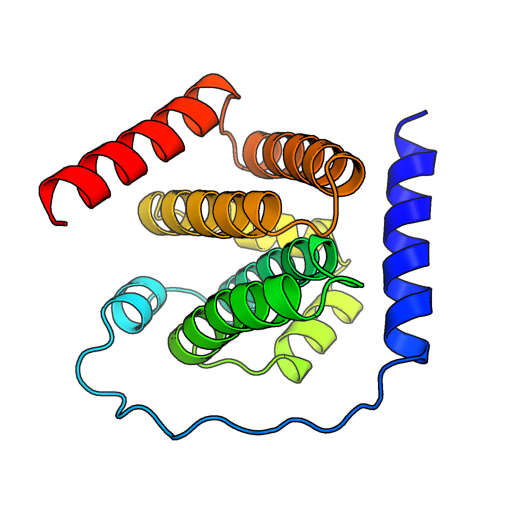 C . HIS A 1 98 ? -13.418 -7.902 -8.429 1.00 73.00 98 HIS A C 1
ATOM 769 O O . HIS A 1 98 ? -13.543 -7.013 -7.599 1.00 73.00 98 HIS A O 1
ATOM 775 N N . GLY A 1 99 ? -13.155 -7.609 -9.706 1.00 66.81 99 GLY A N 1
ATOM 776 C CA . GLY A 1 99 ? -13.181 -6.224 -10.206 1.00 66.81 99 GLY A CA 1
ATOM 777 C C . GLY A 1 99 ? -11.896 -5.422 -9.982 1.00 66.81 99 GLY A C 1
ATOM 778 O O . GLY A 1 99 ? -11.926 -4.196 -10.057 1.00 66.81 99 GLY A O 1
ATOM 779 N N . GLN A 1 100 ? -10.762 -6.099 -9.765 1.00 79.44 100 GLN A N 1
ATOM 780 C CA . GLN A 1 100 ? -9.430 -5.495 -9.689 1.00 79.44 100 GLN A CA 1
ATOM 781 C C . GLN A 1 100 ? -9.355 -4.339 -8.681 1.00 79.44 100 GLN A C 1
ATOM 783 O O . GLN A 1 100 ? -9.339 -4.580 -7.478 1.00 79.44 100 GLN A O 1
ATOM 788 N N . ALA A 1 101 ? -9.293 -3.095 -9.164 1.00 74.94 101 ALA A N 1
ATOM 789 C CA . ALA A 1 101 ? -9.131 -1.912 -8.333 1.00 74.94 101 ALA A CA 1
ATOM 790 C C . ALA A 1 101 ? -10.349 -1.662 -7.432 1.00 74.94 101 ALA A C 1
ATOM 792 O O . ALA A 1 101 ? -10.162 -1.373 -6.256 1.00 74.94 101 ALA A O 1
ATOM 793 N N . ASP A 1 102 ? -11.574 -1.822 -7.936 1.00 77.69 102 ASP A N 1
ATOM 794 C CA . ASP A 1 102 ? -12.775 -1.491 -7.157 1.00 77.69 102 ASP A CA 1
ATOM 795 C C . ASP A 1 102 ? -12.979 -2.482 -6.004 1.00 77.69 102 ASP A C 1
ATOM 797 O O . ASP A 1 102 ? -13.149 -2.065 -4.860 1.00 77.69 102 ASP A O 1
ATOM 801 N N . GLY A 1 103 ? -12.854 -3.788 -6.271 1.00 80.19 103 GLY A N 1
ATOM 802 C CA . GLY A 1 103 ? -12.926 -4.810 -5.221 1.00 80.19 103 GLY A CA 1
ATOM 803 C C . GLY A 1 103 ? -11.754 -4.743 -4.243 1.00 80.19 103 GLY A C 1
ATOM 804 O O . GLY A 1 103 ? -11.935 -4.954 -3.046 1.00 80.19 103 GLY A O 1
ATOM 805 N N . LEU A 1 104 ? -10.553 -4.388 -4.715 1.00 88.00 104 LEU A N 1
ATOM 806 C CA . LEU A 1 104 ? -9.415 -4.133 -3.833 1.00 88.00 104 LEU A CA 1
ATOM 807 C C . LEU A 1 104 ? -9.733 -2.990 -2.865 1.00 88.00 104 LEU A C 1
ATOM 809 O O . LEU A 1 104 ? -9.577 -3.158 -1.655 1.00 88.00 104 LEU A O 1
ATOM 813 N N . MET A 1 105 ? -10.206 -1.856 -3.386 1.00 89.88 105 MET A N 1
ATOM 814 C CA . MET A 1 105 ? -10.504 -0.676 -2.576 1.00 89.88 105 MET A CA 1
ATOM 815 C C . MET A 1 105 ? -11.681 -0.904 -1.629 1.00 89.88 105 MET A C 1
ATOM 817 O O . MET A 1 105 ? -11.611 -0.453 -0.492 1.00 89.88 105 MET A O 1
ATOM 821 N N . GLU A 1 106 ? -12.713 -1.645 -2.037 1.00 91.62 106 GLU A N 1
ATOM 822 C CA . GLU A 1 106 ? -13.826 -2.032 -1.160 1.00 91.62 106 GLU A CA 1
ATOM 823 C C . GLU A 1 106 ? -13.325 -2.800 0.071 1.00 91.62 106 GLU A C 1
ATOM 825 O O . GLU A 1 106 ? -13.677 -2.474 1.207 1.00 91.62 106 GLU A O 1
ATOM 830 N N . GLN A 1 107 ? -12.448 -3.788 -0.135 1.00 94.88 107 GLN A N 1
ATOM 831 C CA . GLN A 1 107 ? -11.888 -4.552 0.976 1.00 94.88 107 GLN A CA 1
ATOM 832 C C . GLN A 1 107 ? -10.984 -3.696 1.861 1.00 94.88 107 GLN A C 1
ATOM 834 O O . GLN A 1 107 ? -11.091 -3.792 3.081 1.00 94.88 107 GLN A O 1
ATOM 839 N N . LEU A 1 108 ? -10.131 -2.843 1.286 1.00 93.62 108 LEU A N 1
ATOM 840 C CA . LEU A 1 108 ? -9.286 -1.945 2.080 1.00 93.62 108 LEU A CA 1
ATOM 841 C C . LEU A 1 108 ? -10.119 -0.943 2.891 1.00 93.62 108 LEU A C 1
ATOM 843 O O . LEU A 1 108 ? -9.833 -0.737 4.065 1.00 93.62 108 LEU A O 1
ATOM 847 N N . TYR A 1 109 ? -11.182 -0.387 2.306 1.00 93.38 109 TYR A N 1
ATOM 848 C CA . TYR A 1 109 ? -12.102 0.531 2.983 1.00 93.38 109 TYR A CA 1
ATOM 849 C C . TYR A 1 109 ? -12.848 -0.137 4.149 1.00 93.38 109 TYR A C 1
ATOM 851 O O . TYR A 1 109 ? -13.189 0.514 5.132 1.00 93.38 109 TYR A O 1
ATOM 859 N N . SER A 1 110 ? -13.087 -1.449 4.070 1.00 94.31 110 SER A N 1
ATOM 860 C CA . SER A 1 110 ? -13.758 -2.210 5.132 1.00 94.31 110 SER A CA 1
ATOM 861 C C . SER A 1 110 ? -12.890 -2.487 6.372 1.00 94.31 110 SER A C 1
ATOM 863 O O . SER A 1 110 ? -13.395 -3.013 7.366 1.00 94.31 110 SER A O 1
ATOM 865 N N . ILE A 1 111 ? -11.590 -2.171 6.333 1.00 95.69 111 ILE A N 1
ATOM 866 C CA . ILE A 1 111 ? -10.683 -2.350 7.472 1.00 95.69 111 ILE A CA 1
ATOM 867 C C . ILE A 1 111 ? -10.897 -1.192 8.453 1.00 95.69 111 ILE A C 1
ATOM 869 O O . ILE A 1 111 ? -10.514 -0.058 8.189 1.00 95.69 111 ILE A O 1
ATOM 873 N N . SER A 1 112 ? -11.484 -1.484 9.614 1.00 91.62 112 SER A N 1
ATOM 874 C CA . SER A 1 112 ? -11.763 -0.472 10.644 1.00 91.62 112 SER A CA 1
ATOM 875 C C . SER A 1 112 ? -10.547 -0.084 11.489 1.00 91.62 112 SER A C 1
ATOM 877 O O . SER A 1 112 ? -10.581 0.932 12.179 1.00 91.62 112 SER A O 1
ATOM 879 N N . ASP A 1 113 ? -9.505 -0.916 11.503 1.00 90.88 113 ASP A N 1
ATOM 880 C CA . ASP A 1 113 ? -8.296 -0.661 12.284 1.00 90.88 113 ASP A CA 1
ATOM 881 C C . ASP A 1 113 ? -7.356 0.278 11.518 1.00 90.88 113 ASP A C 1
ATOM 883 O O . ASP A 1 113 ? -6.674 -0.118 10.569 1.00 90.88 113 ASP A O 1
ATOM 887 N N . THR A 1 114 ? -7.309 1.538 11.950 1.00 89.75 114 THR A N 1
ATOM 888 C CA . THR A 1 114 ? -6.487 2.575 11.319 1.00 89.75 114 THR A CA 1
ATOM 889 C C . THR A 1 114 ? -4.992 2.304 11.457 1.00 89.75 114 THR A C 1
ATOM 891 O O . THR A 1 114 ? -4.226 2.759 10.619 1.00 89.75 114 THR A O 1
ATOM 894 N N . VAL A 1 115 ? -4.550 1.528 12.455 1.00 89.06 115 VAL A N 1
ATOM 895 C CA . VAL A 1 115 ? -3.129 1.168 12.610 1.00 89.06 115 VAL A CA 1
ATOM 896 C C . VAL A 1 115 ? -2.673 0.285 11.449 1.00 89.06 115 VAL A C 1
ATOM 898 O O . VAL A 1 115 ? -1.557 0.438 10.950 1.00 89.06 115 VAL A O 1
ATOM 901 N N . ILE A 1 116 ? -3.547 -0.607 10.973 1.00 93.12 116 ILE A N 1
ATOM 902 C CA . ILE A 1 116 ? -3.282 -1.446 9.799 1.00 93.12 116 ILE A CA 1
ATOM 903 C C . ILE A 1 116 ? -3.147 -0.575 8.546 1.00 93.12 116 ILE A C 1
ATOM 905 O O . ILE A 1 116 ? -2.216 -0.779 7.764 1.00 93.12 116 ILE A O 1
ATOM 909 N N . ILE A 1 117 ? -4.035 0.407 8.369 1.00 95.25 117 ILE A N 1
ATOM 910 C CA . ILE A 1 117 ? -4.004 1.311 7.212 1.00 95.25 117 ILE A CA 1
ATOM 911 C C . ILE A 1 117 ? -2.797 2.259 7.265 1.00 95.25 117 ILE A C 1
ATOM 913 O O . ILE A 1 117 ? -2.114 2.412 6.255 1.00 95.25 117 ILE A O 1
ATOM 917 N N . ASP A 1 118 ? -2.446 2.804 8.431 1.00 91.50 118 ASP A N 1
ATOM 918 C CA . ASP A 1 118 ? -1.240 3.623 8.623 1.00 91.50 118 ASP A CA 1
ATOM 919 C C . ASP A 1 118 ? 0.041 2.821 8.336 1.00 91.50 118 ASP A C 1
ATOM 921 O O . ASP A 1 118 ? 0.976 3.314 7.697 1.00 91.50 118 ASP A O 1
ATOM 925 N N . SER A 1 119 ? 0.085 1.553 8.762 1.00 91.56 119 SER A N 1
ATOM 926 C CA . SER A 1 119 ? 1.195 0.646 8.447 1.00 91.56 119 SER A CA 1
ATOM 927 C C . SER A 1 119 ? 1.289 0.375 6.945 1.00 91.56 119 SER A C 1
ATOM 929 O O . SER A 1 119 ? 2.382 0.405 6.372 1.00 91.56 119 SER A O 1
ATOM 931 N N . LEU A 1 120 ? 0.148 0.155 6.286 1.00 95.50 120 LEU A N 1
ATOM 932 C CA . LEU A 1 120 ? 0.069 -0.038 4.841 1.00 95.50 120 LEU A CA 1
ATOM 933 C C . LEU A 1 120 ? 0.527 1.210 4.078 1.00 95.50 120 LEU A C 1
ATOM 935 O O . LEU A 1 120 ? 1.288 1.081 3.118 1.00 95.50 120 LEU A O 1
ATOM 939 N N . LEU A 1 121 ? 0.132 2.404 4.531 1.00 96.62 121 LEU A N 1
ATOM 940 C CA . LEU A 1 121 ? 0.586 3.684 3.984 1.00 96.62 121 LEU A CA 1
ATOM 941 C C . LEU A 1 121 ? 2.105 3.787 4.033 1.00 96.62 121 LEU A C 1
ATOM 943 O O . LEU A 1 121 ? 2.746 4.063 3.018 1.00 96.62 121 LEU A O 1
ATOM 947 N N . TYR A 1 122 ? 2.688 3.515 5.198 1.00 94.62 122 TYR A N 1
ATOM 948 C CA . TYR A 1 122 ? 4.129 3.606 5.382 1.00 94.62 122 TYR A CA 1
ATOM 949 C C . TYR A 1 122 ? 4.895 2.592 4.522 1.00 94.62 122 TYR A C 1
ATOM 951 O O . TYR A 1 122 ? 5.929 2.923 3.939 1.00 94.62 122 TYR A O 1
ATOM 959 N N . GLN A 1 123 ? 4.373 1.370 4.382 1.00 95.50 123 GLN A N 1
ATOM 960 C CA . GLN A 1 123 ? 4.948 0.359 3.491 1.00 95.50 123 GLN A CA 1
ATOM 961 C C . GLN A 1 123 ? 4.883 0.800 2.021 1.00 95.50 123 GLN A C 1
ATOM 963 O O . GLN A 1 123 ? 5.887 0.694 1.316 1.00 95.50 123 GLN A O 1
ATOM 968 N N . CYS A 1 124 ? 3.750 1.346 1.565 1.00 97.81 124 CYS A N 1
ATOM 969 C CA . CYS A 1 124 ? 3.608 1.874 0.204 1.00 97.81 124 CYS A CA 1
ATOM 970 C C . CYS A 1 124 ? 4.565 3.048 -0.041 1.00 97.81 124 CYS A C 1
ATOM 972 O O . CYS A 1 124 ? 5.268 3.057 -1.049 1.00 97.81 124 CYS A O 1
ATOM 974 N N . PHE A 1 125 ? 4.684 3.982 0.906 1.00 97.19 125 PHE A N 1
ATOM 975 C CA . PHE A 1 125 ? 5.668 5.063 0.844 1.00 97.19 125 PHE A CA 1
ATOM 976 C C . PHE A 1 125 ? 7.105 4.528 0.734 1.00 97.19 125 PHE A C 1
ATOM 978 O O . PHE A 1 125 ? 7.869 4.967 -0.126 1.00 97.19 125 PHE A O 1
ATOM 985 N N . GLY A 1 126 ? 7.470 3.529 1.543 1.00 95.06 126 GLY A N 1
ATOM 986 C CA . GLY A 1 126 ? 8.773 2.867 1.451 1.00 95.06 126 GLY A CA 1
ATOM 987 C C . GLY A 1 126 ? 9.038 2.267 0.065 1.00 95.06 126 GLY A C 1
ATOM 988 O O . GLY A 1 126 ? 10.138 2.407 -0.468 1.00 95.06 126 GLY A O 1
ATOM 989 N N . LEU A 1 127 ? 8.024 1.662 -0.560 1.00 97.44 127 LEU A N 1
ATOM 990 C CA . LEU A 1 127 ? 8.111 1.131 -1.924 1.00 97.44 127 LEU A CA 1
ATOM 991 C C . LEU A 1 127 ? 8.254 2.243 -2.979 1.00 97.44 127 LEU A C 1
ATOM 993 O O . LEU A 1 127 ? 9.056 2.092 -3.900 1.00 97.44 127 LEU A O 1
ATOM 997 N N . VAL A 1 128 ? 7.573 3.385 -2.816 1.00 97.94 128 VAL A N 1
ATOM 998 C CA . VAL A 1 128 ? 7.773 4.581 -3.661 1.00 97.94 128 VAL A CA 1
ATOM 999 C C . VAL A 1 128 ? 9.216 5.076 -3.565 1.00 97.94 128 VAL A C 1
ATOM 1001 O O . VAL A 1 128 ? 9.846 5.365 -4.582 1.00 97.94 128 VAL A O 1
ATOM 1004 N N . MET A 1 129 ? 9.793 5.112 -2.363 1.00 96.88 129 MET A N 1
ATOM 1005 C CA . MET A 1 129 ? 11.186 5.529 -2.165 1.00 96.88 129 MET A CA 1
ATOM 1006 C C . MET A 1 129 ? 12.203 4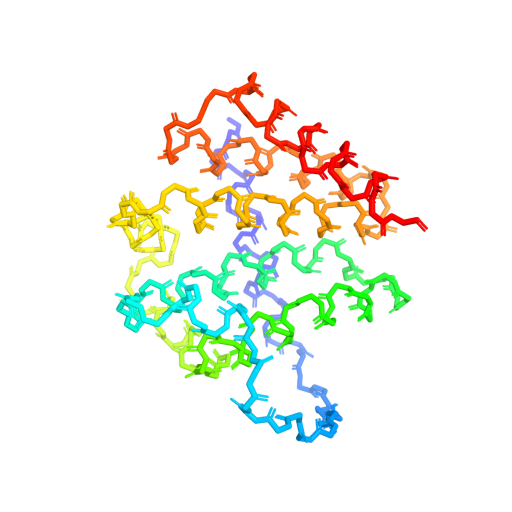.575 -2.807 1.00 96.88 129 MET A C 1
ATOM 1008 O O . MET A 1 129 ? 13.321 4.992 -3.116 1.00 96.88 129 MET A O 1
ATOM 1012 N N . LEU A 1 130 ? 11.803 3.327 -3.058 1.00 97.31 130 LEU A N 1
ATOM 1013 C CA . LEU A 1 130 ? 12.567 2.317 -3.788 1.00 97.31 130 LEU A CA 1
ATOM 1014 C C . LEU A 1 130 ? 12.274 2.311 -5.297 1.00 97.31 130 LEU A C 1
ATOM 1016 O O . LEU A 1 130 ? 12.779 1.446 -6.012 1.00 97.31 130 LEU A O 1
ATOM 1020 N N . ALA A 1 131 ? 11.507 3.263 -5.828 1.00 97.31 131 ALA A N 1
ATOM 1021 C CA . ALA A 1 131 ? 11.283 3.369 -7.264 1.00 97.31 131 ALA A CA 1
ATOM 1022 C C . ALA A 1 131 ? 12.605 3.370 -8.057 1.00 97.31 131 ALA A C 1
ATOM 1024 O O . ALA A 1 131 ? 13.660 3.800 -7.578 1.00 97.31 131 ALA A O 1
ATOM 1025 N N . ARG A 1 132 ? 12.571 2.844 -9.285 1.00 97.00 132 ARG A N 1
ATOM 1026 C CA . ARG A 1 132 ? 13.792 2.623 -10.079 1.00 97.00 132 ARG A CA 1
ATOM 1027 C C . ARG A 1 132 ? 14.513 3.922 -10.464 1.00 97.00 132 ARG A C 1
ATOM 1029 O O . ARG A 1 132 ? 15.722 3.891 -10.680 1.00 97.00 132 ARG A O 1
ATOM 1036 N N . ASP A 1 133 ? 13.755 5.012 -10.591 1.00 95.50 133 ASP A N 1
ATOM 1037 C CA . ASP A 1 133 ? 14.170 6.345 -11.023 1.00 95.50 133 ASP A CA 1
ATOM 1038 C C . ASP A 1 133 ? 13.202 7.412 -10.464 1.00 95.50 133 ASP A C 1
ATOM 1040 O O . ASP A 1 133 ? 12.138 7.083 -9.932 1.00 95.50 133 ASP A O 1
ATOM 1044 N N . GLU A 1 134 ? 13.562 8.695 -10.580 1.00 96.19 134 GLU A N 1
ATOM 1045 C CA . GLU A 1 134 ? 12.740 9.812 -10.079 1.00 96.19 134 GLU A CA 1
ATOM 1046 C C . GLU A 1 134 ? 11.383 9.937 -10.790 1.00 96.19 134 GLU A C 1
ATOM 1048 O O . GLU A 1 134 ? 10.408 10.373 -10.183 1.00 96.19 134 GLU A O 1
ATOM 1053 N N . GLY A 1 135 ? 11.276 9.504 -12.050 1.00 95.19 135 GLY A N 1
ATOM 1054 C CA . GLY A 1 135 ? 10.006 9.507 -12.775 1.00 95.19 135 GLY A CA 1
ATOM 1055 C C . GLY A 1 135 ? 9.016 8.495 -12.196 1.00 95.19 135 GLY A C 1
ATOM 1056 O O . GLY A 1 135 ? 7.847 8.813 -11.992 1.00 95.19 135 GLY A O 1
ATOM 1057 N N . GLN A 1 136 ? 9.484 7.286 -11.876 1.00 95.81 136 GLN A N 1
ATOM 1058 C CA . GLN A 1 136 ? 8.681 6.289 -11.164 1.00 95.81 136 GLN A CA 1
ATOM 1059 C C . GLN A 1 136 ? 8.382 6.712 -9.726 1.00 95.81 136 GLN A C 1
ATOM 1061 O O . GLN A 1 136 ? 7.301 6.411 -9.231 1.00 95.81 136 GLN A O 1
ATOM 1066 N N . LYS A 1 137 ? 9.291 7.440 -9.068 1.00 95.44 137 LYS A N 1
ATOM 1067 C CA . LYS A 1 137 ? 9.035 7.988 -7.732 1.00 95.44 137 LYS A CA 1
ATOM 1068 C C . LYS A 1 137 ? 7.897 9.013 -7.759 1.00 95.44 137 LYS A C 1
ATOM 1070 O O . LYS A 1 137 ? 7.005 8.931 -6.924 1.00 95.44 137 LYS A O 1
ATOM 1075 N N . TYR A 1 138 ? 7.882 9.909 -8.750 1.00 94.12 138 TYR A N 1
ATOM 1076 C CA . TYR A 1 138 ? 6.787 10.865 -8.951 1.00 94.12 138 TYR A CA 1
ATOM 1077 C C . TYR A 1 138 ? 5.444 10.158 -9.195 1.00 94.12 138 TYR A C 1
ATOM 1079 O O . TYR A 1 138 ? 4.483 10.408 -8.476 1.00 94.12 138 TYR A O 1
ATOM 1087 N N . ILE A 1 139 ? 5.397 9.203 -10.135 1.00 93.25 139 ILE A N 1
ATOM 1088 C CA . ILE A 1 139 ? 4.185 8.405 -10.411 1.00 93.25 139 ILE A CA 1
ATOM 1089 C C . ILE A 1 139 ? 3.717 7.653 -9.158 1.00 93.25 139 ILE A C 1
ATOM 1091 O O . ILE A 1 139 ? 2.525 7.607 -8.869 1.00 93.25 139 ILE A O 1
ATOM 1095 N N . GLY A 1 140 ? 4.655 7.065 -8.415 1.00 94.31 140 GLY A N 1
ATOM 1096 C CA . GLY A 1 140 ? 4.366 6.367 -7.169 1.00 94.31 140 GLY A CA 1
ATOM 1097 C C . GLY A 1 140 ? 3.807 7.286 -6.085 1.00 94.31 140 GLY A C 1
ATOM 1098 O O . GLY A 1 140 ? 2.915 6.869 -5.356 1.00 94.31 140 GLY A O 1
ATOM 1099 N N . GLY A 1 141 ? 4.295 8.525 -5.995 1.00 93.81 141 GLY A N 1
ATOM 1100 C CA . GLY A 1 141 ? 3.787 9.535 -5.067 1.00 93.81 141 GLY A CA 1
ATOM 1101 C C . GLY A 1 141 ? 2.340 9.927 -5.361 1.00 93.81 141 GLY A C 1
ATOM 1102 O O . GLY A 1 141 ? 1.512 9.893 -4.457 1.00 93.81 141 GLY A O 1
ATOM 1103 N N . GLU A 1 142 ? 2.013 10.207 -6.625 1.00 95.56 142 GLU A N 1
ATOM 1104 C CA . GLU A 1 142 ? 0.632 10.499 -7.045 1.00 95.56 142 GLU A CA 1
ATOM 1105 C C . GLU A 1 142 ? -0.294 9.306 -6.754 1.00 95.56 142 GLU A C 1
ATOM 1107 O O . GLU A 1 142 ? -1.353 9.466 -6.152 1.00 95.56 142 GLU A O 1
ATOM 1112 N N . LEU A 1 143 ? 0.142 8.082 -7.087 1.00 93.50 143 LEU A N 1
ATOM 1113 C CA . LEU A 1 143 ? -0.620 6.864 -6.799 1.00 93.50 143 LEU A CA 1
ATOM 1114 C C . LEU A 1 143 ? -0.844 6.659 -5.294 1.00 93.50 143 LEU A C 1
ATOM 1116 O O . LEU A 1 143 ? -1.917 6.208 -4.891 1.00 93.50 143 LEU A O 1
ATOM 1120 N N . LEU A 1 144 ? 0.158 6.964 -4.464 1.00 96.00 144 LEU A N 1
ATOM 1121 C CA . LEU A 1 144 ? 0.050 6.907 -3.007 1.00 96.00 144 LEU A CA 1
ATOM 1122 C C . LEU A 1 144 ? -1.041 7.862 -2.519 1.00 96.00 144 LEU A C 1
ATOM 1124 O O . LEU A 1 144 ? -1.940 7.428 -1.805 1.00 96.00 144 LEU A O 1
ATOM 1128 N N . ILE A 1 145 ? -0.998 9.125 -2.946 1.00 94.75 145 ILE A N 1
ATOM 1129 C CA . ILE A 1 145 ? -1.985 10.135 -2.551 1.00 94.75 145 ILE A CA 1
ATOM 1130 C C . ILE A 1 145 ? -3.387 9.697 -2.985 1.00 94.75 145 ILE A C 1
ATOM 1132 O O . ILE A 1 145 ? -4.255 9.519 -2.133 1.00 94.75 145 ILE A O 1
ATOM 1136 N N . GLU A 1 146 ? -3.590 9.389 -4.268 1.00 92.94 146 GLU A N 1
ATOM 1137 C CA . GLU A 1 146 ? -4.902 8.989 -4.795 1.00 92.94 146 GLU A CA 1
ATOM 1138 C C . GLU A 1 146 ? -5.474 7.737 -4.106 1.00 92.94 146 GLU A C 1
ATOM 1140 O O . GLU A 1 146 ? -6.688 7.616 -3.916 1.00 92.94 146 GLU A O 1
ATOM 1145 N N . THR A 1 147 ? -4.618 6.774 -3.749 1.00 92.50 147 THR A N 1
ATOM 1146 C CA . THR A 1 147 ? -5.048 5.542 -3.073 1.00 92.50 147 THR A CA 1
ATOM 1147 C C . THR A 1 147 ? -5.555 5.843 -1.670 1.00 92.50 147 THR A C 1
ATOM 1149 O O . THR A 1 147 ? -6.625 5.367 -1.290 1.00 92.50 147 THR A O 1
ATOM 1152 N N . PHE A 1 148 ? -4.807 6.625 -0.894 1.00 95.31 148 PHE A N 1
ATOM 1153 C CA . PHE A 1 148 ? -5.135 6.873 0.508 1.00 95.31 148 PHE A CA 1
ATOM 1154 C C . PHE A 1 148 ? -6.210 7.950 0.681 1.00 95.31 148 PHE A C 1
ATOM 1156 O O . PHE A 1 148 ? -7.011 7.846 1.609 1.00 95.31 148 PHE A O 1
ATOM 1163 N N . GLU A 1 149 ? -6.357 8.873 -0.270 1.00 94.69 149 GLU A N 1
ATOM 1164 C CA . GLU A 1 149 ? -7.531 9.751 -0.347 1.00 94.69 149 GLU A CA 1
ATOM 1165 C C . GLU A 1 149 ? -8.835 8.965 -0.483 1.00 94.69 149 GLU A C 1
ATOM 1167 O O . GLU A 1 149 ? -9.817 9.250 0.205 1.00 94.69 149 GLU A O 1
ATOM 1172 N N . LYS A 1 150 ? -8.846 7.897 -1.288 1.00 91.06 150 LYS A N 1
ATOM 1173 C CA . LYS A 1 150 ? -10.005 6.992 -1.384 1.00 91.06 150 LYS A CA 1
ATOM 1174 C C . LYS A 1 150 ? -10.267 6.202 -0.100 1.00 91.06 150 LYS A C 1
ATOM 1176 O O . LYS A 1 150 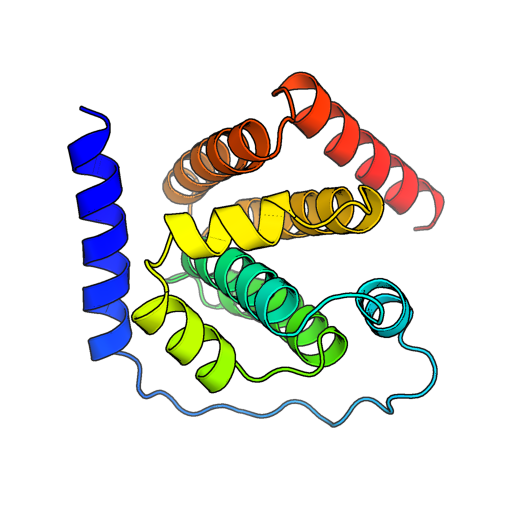? -11.389 5.743 0.100 1.00 91.06 150 LYS A O 1
ATOM 1181 N N . LEU A 1 151 ? -9.264 6.051 0.764 1.00 92.62 151 LEU A N 1
ATOM 1182 C CA . LEU A 1 151 ? -9.407 5.465 2.101 1.00 92.62 151 LEU A CA 1
ATOM 1183 C C . LEU A 1 151 ? -9.793 6.506 3.165 1.00 92.62 151 LEU A C 1
ATOM 1185 O O . LEU A 1 151 ? -9.940 6.154 4.331 1.00 92.62 151 LEU A O 1
ATOM 1189 N N . GLY A 1 152 ? -9.999 7.768 2.772 1.00 93.56 152 GLY A N 1
ATOM 1190 C CA . GLY A 1 152 ? -10.456 8.845 3.650 1.00 93.56 152 GLY A CA 1
ATOM 1191 C C . GLY A 1 152 ? -9.344 9.690 4.272 1.00 93.56 152 GLY A C 1
ATOM 1192 O O . GLY A 1 152 ? -9.642 10.501 5.145 1.00 93.56 152 GLY A O 1
ATOM 1193 N N . TYR A 1 153 ? -8.093 9.527 3.840 1.00 95.44 153 TYR A N 1
ATOM 1194 C CA . TYR A 1 153 ? -6.973 10.350 4.297 1.00 95.44 153 TYR A CA 1
ATOM 1195 C C . TYR A 1 153 ? -6.901 11.642 3.486 1.00 95.44 153 TYR A C 1
ATOM 1197 O O . TYR A 1 153 ? -7.108 11.640 2.279 1.00 95.44 153 TYR A O 1
ATOM 1205 N N . THR A 1 154 ? -6.551 12.753 4.117 1.00 96.69 154 THR A N 1
ATOM 1206 C CA . THR A 1 154 ? -6.100 13.943 3.387 1.00 96.69 154 THR A CA 1
ATOM 1207 C C . THR A 1 154 ? -4.603 13.851 3.088 1.00 96.69 154 THR A C 1
ATOM 1209 O O . THR A 1 154 ? -3.874 13.111 3.750 1.00 96.69 154 THR A O 1
ATOM 1212 N N . GLU A 1 155 ? -4.099 14.651 2.145 1.00 93.75 155 GLU A N 1
ATOM 1213 C CA . GLU A 1 155 ? -2.651 14.766 1.908 1.00 93.75 155 GLU A CA 1
ATOM 1214 C C . GLU A 1 155 ? -1.883 15.128 3.196 1.00 93.75 155 GLU A C 1
ATOM 1216 O O . GLU A 1 155 ? -0.830 14.559 3.483 1.00 93.75 155 GLU A O 1
ATOM 1221 N N . ASN A 1 156 ? -2.456 15.999 4.035 1.00 95.94 156 ASN A N 1
ATOM 1222 C CA . ASN A 1 156 ? -1.881 16.333 5.339 1.00 95.94 156 ASN A CA 1
ATOM 1223 C C . ASN A 1 156 ? -1.830 15.122 6.279 1.00 95.94 156 ASN A C 1
ATOM 1225 O O . ASN A 1 156 ? -0.835 14.949 6.980 1.00 95.94 156 ASN A O 1
ATOM 1229 N N . ASP A 1 157 ? -2.867 14.279 6.304 1.00 95.50 157 ASP A N 1
ATOM 1230 C CA . ASP A 1 157 ? -2.861 13.052 7.111 1.00 95.50 157 ASP A CA 1
ATOM 1231 C C . ASP A 1 157 ? -1.764 12.100 6.637 1.00 95.50 157 ASP A C 1
ATOM 1233 O O . ASP A 1 157 ? -1.024 11.553 7.453 1.00 95.50 157 ASP A O 1
ATOM 1237 N N . ILE A 1 158 ? -1.601 11.963 5.318 1.00 95.31 158 ILE A N 1
ATOM 1238 C CA . ILE A 1 158 ? -0.556 11.132 4.715 1.00 95.31 158 ILE A CA 1
ATOM 1239 C C . ILE A 1 158 ? 0.834 11.600 5.159 1.00 95.31 158 ILE A C 1
ATOM 1241 O O . ILE A 1 158 ? 1.624 10.801 5.672 1.00 95.31 158 ILE A O 1
ATOM 1245 N N . VAL A 1 159 ? 1.125 12.895 5.000 1.00 94.94 159 VAL A N 1
ATOM 1246 C CA . VAL A 1 159 ? 2.412 13.487 5.393 1.00 94.94 159 VAL A CA 1
ATOM 1247 C C . VAL A 1 159 ? 2.650 13.308 6.892 1.00 94.94 159 VAL A C 1
ATOM 1249 O O . VAL A 1 159 ? 3.692 12.783 7.288 1.00 94.94 159 VAL A O 1
ATOM 1252 N N . ASN A 1 160 ? 1.666 13.655 7.725 1.00 94.50 160 ASN A N 1
ATOM 1253 C CA . ASN A 1 160 ? 1.775 13.557 9.180 1.00 94.50 160 ASN A CA 1
ATOM 1254 C C . ASN A 1 160 ? 2.033 12.118 9.648 1.00 94.50 160 ASN A C 1
ATOM 1256 O O . ASN A 1 160 ? 2.865 11.897 10.533 1.00 94.50 160 ASN A O 1
ATOM 1260 N N . THR A 1 161 ? 1.358 11.127 9.060 1.00 91.31 161 THR A N 1
ATOM 1261 C CA . THR A 1 161 ? 1.561 9.712 9.399 1.00 91.31 161 THR A CA 1
ATOM 1262 C C . THR A 1 161 ? 2.976 9.257 9.045 1.00 91.31 161 THR A C 1
ATOM 1264 O O . THR A 1 161 ? 3.650 8.642 9.877 1.00 91.31 161 THR A O 1
ATOM 1267 N N . ILE A 1 162 ? 3.477 9.611 7.858 1.00 91.25 162 ILE A N 1
ATOM 1268 C CA . ILE A 1 162 ? 4.842 9.272 7.430 1.00 91.25 162 ILE A CA 1
ATOM 1269 C C . ILE A 1 162 ? 5.885 9.929 8.346 1.00 91.25 162 ILE A C 1
ATOM 1271 O O . ILE A 1 162 ? 6.818 9.261 8.803 1.00 91.25 162 ILE A O 1
ATOM 1275 N N . GLU A 1 163 ? 5.734 11.220 8.647 1.00 92.00 163 GLU A N 1
ATOM 1276 C CA . GLU A 1 163 ? 6.652 11.959 9.519 1.00 92.00 163 GLU A CA 1
ATOM 1277 C C . GLU A 1 163 ? 6.676 11.395 10.939 1.00 92.00 163 GLU A C 1
ATOM 1279 O O . GLU A 1 163 ? 7.754 11.182 11.502 1.00 92.00 163 GLU A O 1
ATOM 1284 N N . LYS A 1 164 ? 5.504 11.081 11.500 1.00 85.94 164 LYS A N 1
ATOM 1285 C CA . LYS A 1 164 ? 5.375 10.486 12.833 1.00 85.94 164 LYS A CA 1
ATOM 1286 C C . LYS A 1 164 ? 6.104 9.146 12.924 1.00 85.94 164 LYS A C 1
ATOM 1288 O O . LYS A 1 164 ? 6.874 8.939 13.862 1.00 85.94 164 LYS A O 1
ATOM 1293 N N . ILE A 1 165 ? 5.906 8.252 11.954 1.00 82.50 165 ILE A N 1
ATOM 1294 C CA . ILE A 1 165 ? 6.561 6.934 11.948 1.00 82.50 165 ILE A CA 1
ATOM 1295 C C . ILE A 1 165 ? 8.079 7.085 11.766 1.00 82.50 165 ILE A C 1
ATOM 1297 O O . ILE A 1 165 ? 8.853 6.444 12.479 1.00 82.50 165 ILE A O 1
ATOM 1301 N N . ASN A 1 166 ? 8.530 7.980 10.882 1.00 82.56 166 ASN A N 1
ATOM 1302 C CA . ASN A 1 166 ? 9.957 8.268 10.710 1.00 82.56 166 ASN A CA 1
ATOM 1303 C C . ASN A 1 166 ? 10.603 8.819 11.991 1.00 82.56 166 ASN A C 1
ATOM 1305 O O . ASN A 1 166 ? 11.714 8.415 12.344 1.00 82.56 166 ASN A O 1
ATOM 1309 N N . ALA A 1 167 ? 9.913 9.711 12.707 1.00 82.25 167 ALA A N 1
ATOM 1310 C CA . ALA A 1 167 ? 10.382 10.240 13.983 1.00 82.25 167 ALA A CA 1
ATOM 1311 C C . ALA A 1 167 ? 10.512 9.132 15.037 1.00 82.25 167 ALA A C 1
ATOM 1313 O O . ALA A 1 167 ? 11.539 9.057 15.712 1.00 82.25 167 ALA A O 1
ATOM 1314 N N . MET A 1 168 ? 9.526 8.233 15.127 1.00 76.19 168 MET A N 1
ATOM 1315 C CA . MET A 1 168 ? 9.586 7.074 16.022 1.00 76.19 168 MET A CA 1
ATOM 1316 C C . MET A 1 168 ? 10.772 6.165 15.688 1.00 76.19 168 MET A C 1
ATOM 1318 O O . MET A 1 168 ? 11.567 5.867 16.574 1.00 76.19 168 MET A O 1
ATOM 1322 N N . ASN A 1 169 ? 10.962 5.795 14.419 1.00 74.12 169 ASN A N 1
ATOM 1323 C CA . ASN A 1 169 ? 12.085 4.949 14.001 1.00 74.12 169 ASN A CA 1
ATOM 1324 C C . ASN A 1 169 ? 13.441 5.557 14.385 1.00 74.12 169 ASN A C 1
ATOM 1326 O O . ASN A 1 169 ? 14.326 4.842 14.849 1.00 74.12 169 ASN A O 1
ATOM 1330 N N . LYS A 1 170 ? 13.591 6.882 14.267 1.00 76.25 170 LYS A N 1
ATOM 1331 C CA . LYS A 1 170 ? 14.809 7.594 14.675 1.00 76.25 170 LYS A CA 1
ATOM 1332 C C . LYS A 1 170 ? 15.050 7.570 16.188 1.00 76.25 170 LYS A C 1
ATOM 1334 O O . LYS A 1 170 ? 16.200 7.614 16.602 1.00 76.25 170 LYS A O 1
ATOM 1339 N N . MET A 1 171 ? 14.003 7.527 17.012 1.00 73.06 171 MET A N 1
ATOM 1340 C CA . MET A 1 171 ? 14.145 7.458 18.475 1.00 73.06 171 MET A CA 1
ATOM 1341 C C . MET A 1 171 ? 14.606 6.081 18.969 1.00 73.06 171 MET A C 1
ATOM 1343 O O . MET A 1 171 ? 15.166 5.993 20.058 1.00 73.06 171 MET A O 1
ATOM 1347 N N . PHE A 1 172 ? 14.362 5.026 18.187 1.00 64.00 172 PHE A N 1
ATOM 1348 C CA . PHE A 1 172 ? 14.692 3.639 18.533 1.00 64.00 172 PHE A CA 1
ATOM 1349 C C . PHE A 1 172 ? 15.871 3.057 17.729 1.00 64.00 172 PHE A C 1
ATOM 1351 O O . PHE A 1 172 ? 16.169 1.872 17.880 1.00 64.00 172 PHE A O 1
ATOM 1358 N N . SER A 1 173 ? 16.519 3.869 16.884 1.00 51.47 173 SER A N 1
ATOM 1359 C CA . SER A 1 173 ? 17.748 3.528 16.143 1.00 51.47 173 SER A CA 1
ATOM 1360 C C . SER A 1 173 ? 18.988 4.020 16.879 1.00 51.47 173 SER A C 1
ATOM 1362 O O . SER A 1 173 ? 20.010 3.303 16.841 1.00 51.47 173 SER A O 1
#

Organism: NCBI:txid1796613

Sequence (173 aa):
MGIFIIIAIILIIVLVVKKGKEKTINPPNVNVVDNPLAEMYSGLTREQKYSILNLLSSFQELARGNSRNYIEANKIVSITRNSLNVTSDQADSYFHTHGQADGLMEQLYSISDTVIIDSLLYQCFGLVMLARDEGQKYIGGELLIETFEKLGYTENDIVNTIEKINAMNKMFS

Radius of gyration: 15.88 Å; chains: 1; bounding box: 33×37×39 Å

Secondary structure (DSSP, 8-state):
-HHHHHHHHHHHHHHHHTT------PPP---STT-HHHHHTTT--HHHHHHHHHHHHHHHGGGTT-HHHHHHHHHHHHHHHHHHT--HHHHHHHHHHTTTHHHHHHHHHT---HHHHHHHHHHHHHHHHT-SSHHHHHHHHHHHHHHHHHTT--HHHHHHHHHHHHHHHHH--